Protein AF-A0A7X2SYM9-F1 (afdb_monomer_lite)

Structure (mmCIF, N/CA/C/O backbone):
data_AF-A0A7X2SYM9-F1
#
_entry.id   AF-A0A7X2SYM9-F1
#
loop_
_atom_site.group_PDB
_atom_site.id
_atom_site.type_symbol
_atom_site.label_atom_id
_atom_site.label_alt_id
_atom_site.label_comp_id
_atom_site.label_asym_id
_atom_site.label_entity_id
_atom_site.label_seq_id
_atom_site.pdbx_PDB_ins_code
_atom_site.Cartn_x
_atom_site.Cartn_y
_atom_site.Cartn_z
_atom_site.occupancy
_atom_site.B_iso_or_equiv
_atom_site.auth_seq_id
_atom_site.auth_comp_id
_atom_site.auth_asym_id
_atom_site.auth_atom_id
_atom_site.pdbx_PDB_model_num
ATOM 1 N N . LEU A 1 1 ? -13.949 -6.548 -8.966 1.00 56.28 1 LEU A N 1
ATOM 2 C CA . LEU A 1 1 ? -14.065 -7.678 -8.012 1.00 56.28 1 LEU A CA 1
ATOM 3 C C . LEU A 1 1 ? -14.738 -8.917 -8.622 1.00 56.28 1 LEU A C 1
ATOM 5 O O . LEU A 1 1 ? -14.242 -10.008 -8.389 1.00 56.28 1 LEU A O 1
ATOM 9 N N . GLY A 1 2 ? -15.808 -8.777 -9.421 1.00 57.78 2 GLY A N 1
ATOM 10 C CA . GLY A 1 2 ? -16.660 -9.905 -9.843 1.00 57.78 2 GLY A CA 1
ATOM 11 C C . GLY A 1 2 ? -15.998 -11.088 -10.572 1.00 57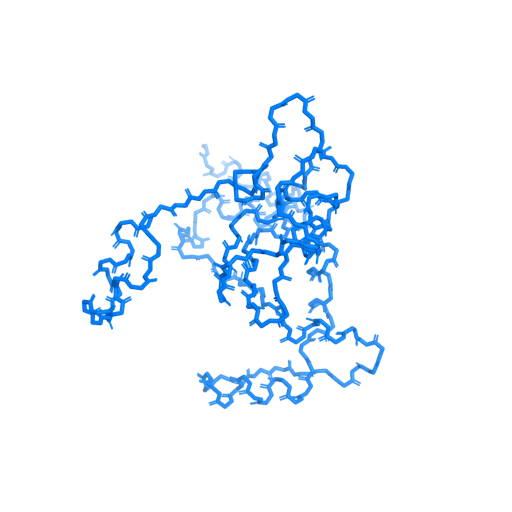.78 2 GLY A C 1
ATOM 12 O O . GLY A 1 2 ? -16.273 -12.220 -10.197 1.00 57.78 2 GLY A O 1
ATOM 13 N N . SER A 1 3 ? -15.135 -10.871 -11.571 1.00 61.34 3 SER A N 1
ATOM 14 C CA . SER A 1 3 ? -14.542 -11.979 -12.349 1.00 61.34 3 SER A CA 1
ATOM 15 C C . SER A 1 3 ? -13.413 -12.703 -11.604 1.00 61.34 3 SER A C 1
ATOM 17 O O . SER A 1 3 ? -13.442 -13.921 -11.482 1.00 61.34 3 SER A O 1
ATOM 19 N N . ALA A 1 4 ? -12.467 -11.967 -11.012 1.00 66.56 4 ALA A N 1
ATOM 20 C CA . ALA A 1 4 ? -11.338 -12.559 -10.284 1.00 66.56 4 ALA A CA 1
ATOM 21 C C . ALA A 1 4 ? -11.768 -13.353 -9.031 1.00 66.56 4 ALA A C 1
ATOM 23 O O . ALA A 1 4 ? -11.165 -14.369 -8.696 1.00 66.56 4 ALA A O 1
ATOM 24 N N . LEU A 1 5 ? -12.847 -12.935 -8.350 1.00 65.25 5 LEU A N 1
ATOM 25 C CA . LEU A 1 5 ? -13.408 -13.692 -7.221 1.00 65.25 5 LEU A CA 1
ATOM 26 C C . LEU A 1 5 ? -13.994 -15.045 -7.645 1.00 65.25 5 LEU A C 1
ATOM 28 O O . LEU A 1 5 ? -13.998 -15.975 -6.839 1.00 65.25 5 LEU A O 1
ATOM 32 N N . GLN A 1 6 ? -14.481 -15.163 -8.885 1.00 67.94 6 GLN A N 1
ATOM 33 C CA . GLN A 1 6 ? -15.040 -16.409 -9.418 1.00 67.94 6 GLN A CA 1
ATOM 34 C C . GLN A 1 6 ? -13.959 -17.443 -9.753 1.00 67.94 6 GLN A C 1
ATOM 36 O O . GLN A 1 6 ? -14.228 -18.641 -9.671 1.00 67.94 6 GLN A O 1
ATOM 41 N N . GLU A 1 7 ? -12.747 -16.988 -10.066 1.00 76.88 7 GLU A N 1
ATOM 42 C CA . GLU A 1 7 ? -11.588 -17.833 -10.383 1.00 76.88 7 GLU A CA 1
ATOM 43 C C . GLU A 1 7 ? -10.849 -18.331 -9.131 1.00 76.88 7 GLU A C 1
ATOM 45 O O . GLU A 1 7 ? -10.103 -19.307 -9.193 1.00 76.88 7 GLU A O 1
ATOM 50 N N . LEU A 1 8 ? -11.077 -17.702 -7.972 1.00 77.75 8 LEU A N 1
ATOM 51 C CA . LEU A 1 8 ? -10.513 -18.152 -6.701 1.00 77.75 8 LEU A CA 1
ATOM 52 C C . LEU A 1 8 ? -11.156 -19.471 -6.257 1.00 77.75 8 LEU A C 1
ATOM 54 O O . LEU A 1 8 ? -12.380 -19.559 -6.110 1.00 77.75 8 LEU A O 1
ATOM 58 N N . ALA A 1 9 ? -10.311 -20.469 -5.985 1.00 81.81 9 ALA A N 1
ATOM 59 C CA . ALA A 1 9 ? -10.679 -21.763 -5.414 1.00 81.81 9 ALA A CA 1
ATOM 60 C C . ALA A 1 9 ? -10.991 -21.638 -3.910 1.00 81.81 9 ALA A C 1
ATOM 62 O O . ALA A 1 9 ? -10.276 -22.164 -3.062 1.00 81.81 9 ALA A O 1
ATOM 63 N N . VAL A 1 10 ? -12.043 -20.887 -3.588 1.00 84.81 10 VAL A N 1
ATOM 64 C CA . VAL A 1 10 ? -12.542 -20.660 -2.226 1.00 84.81 10 VAL A CA 1
ATOM 65 C C . VAL A 1 10 ? -13.959 -21.203 -2.096 1.00 84.81 10 VAL A C 1
ATOM 67 O O . VAL A 1 10 ? -14.714 -21.232 -3.071 1.00 84.81 10 VAL A O 1
ATOM 70 N N . SER A 1 11 ? -14.329 -21.635 -0.895 1.00 86.56 11 SER A N 1
ATOM 71 C CA . SER A 1 11 ? -15.694 -22.067 -0.597 1.00 86.56 11 SER A CA 1
ATOM 72 C C . SER A 1 11 ? -16.686 -20.906 -0.719 1.00 86.56 11 SER A C 1
ATOM 74 O O . SER A 1 11 ? -16.329 -19.736 -0.561 1.00 86.56 11 SER A O 1
ATOM 76 N N . ASP A 1 12 ? -17.964 -21.216 -0.941 1.00 83.00 12 ASP A N 1
ATOM 77 C CA . ASP A 1 12 ? -19.018 -20.193 -0.992 1.00 83.00 12 ASP A CA 1
ATOM 78 C C . ASP A 1 12 ? -19.140 -19.406 0.323 1.00 83.00 12 ASP A C 1
ATOM 80 O O . ASP A 1 12 ? -19.498 -18.226 0.311 1.00 83.00 12 ASP A O 1
ATOM 84 N N . GLU A 1 13 ? -18.830 -20.036 1.461 1.00 84.19 13 GLU A N 1
ATOM 85 C CA . GLU A 1 13 ? -18.821 -19.373 2.766 1.00 84.19 13 GLU A CA 1
ATOM 86 C C . GLU A 1 13 ? -17.707 -18.322 2.850 1.00 84.19 13 GLU A C 1
ATOM 88 O O . GLU A 1 13 ? -17.957 -17.189 3.259 1.00 84.19 13 GLU A O 1
ATOM 93 N N . GLU A 1 14 ? -16.495 -18.660 2.407 1.00 83.56 14 GLU A N 1
ATOM 94 C CA . GLU A 1 14 ? -15.369 -17.723 2.339 1.00 83.56 14 GLU A CA 1
ATOM 95 C C . GLU A 1 14 ? -15.641 -16.602 1.336 1.00 83.56 14 GLU A C 1
ATOM 97 O O . GLU A 1 14 ? -15.364 -15.438 1.618 1.00 83.56 14 GLU A O 1
ATOM 102 N N . ARG A 1 15 ? -16.260 -16.925 0.196 1.00 81.19 15 ARG A N 1
ATOM 103 C CA . ARG A 1 15 ? -16.622 -15.949 -0.839 1.00 81.19 15 ARG A CA 1
ATOM 104 C C . ARG A 1 15 ? -17.566 -14.870 -0.312 1.00 81.19 15 ARG A C 1
ATOM 106 O O . ARG A 1 15 ? -17.405 -13.704 -0.658 1.00 81.19 15 ARG A O 1
ATOM 113 N N . ARG A 1 16 ? -18.506 -15.233 0.569 1.00 81.88 16 ARG A N 1
ATOM 114 C CA . ARG A 1 16 ? -19.425 -14.285 1.231 1.00 81.88 16 ARG A CA 1
ATOM 115 C C . ARG A 1 16 ? -18.738 -13.357 2.235 1.00 81.88 16 ARG A C 1
ATOM 117 O O . ARG A 1 16 ? -19.334 -12.349 2.600 1.00 81.88 16 ARG A O 1
ATOM 124 N N . ARG A 1 17 ? -17.519 -13.677 2.686 1.00 82.06 17 ARG A N 1
ATOM 125 C CA . ARG A 1 17 ? -16.728 -12.804 3.572 1.00 82.06 17 ARG A CA 1
ATOM 126 C C . ARG A 1 17 ? -16.042 -11.668 2.810 1.00 82.06 17 ARG A C 1
ATOM 128 O O . ARG A 1 17 ? -15.631 -10.695 3.435 1.00 82.06 17 ARG A O 1
ATOM 135 N N . PHE A 1 18 ? -15.920 -11.766 1.483 1.00 79.75 18 PHE A N 1
ATOM 136 C CA . PHE A 1 18 ? -15.379 -10.678 0.673 1.00 79.75 18 PHE A CA 1
ATOM 137 C C . PHE A 1 18 ? -16.408 -9.552 0.504 1.00 79.75 18 PHE A C 1
ATOM 139 O O . PHE A 1 18 ? -17.595 -9.822 0.303 1.00 79.75 18 PHE A O 1
ATOM 146 N N . PRO A 1 19 ? -15.973 -8.281 0.546 1.00 78.50 19 PRO A N 1
ATOM 147 C CA . PRO A 1 19 ? -16.865 -7.155 0.318 1.00 78.50 19 PRO A CA 1
ATOM 148 C C . PRO A 1 19 ? -17.406 -7.176 -1.117 1.00 78.50 19 PRO A C 1
ATOM 150 O O . PRO A 1 19 ? -16.665 -7.378 -2.079 1.00 78.50 19 PRO A O 1
ATOM 153 N N . ALA A 1 20 ? -18.711 -6.936 -1.256 1.00 75.00 20 ALA A N 1
ATOM 154 C CA . ALA A 1 20 ? -19.375 -6.875 -2.558 1.00 75.00 20 ALA A CA 1
ATOM 155 C C . ALA A 1 20 ? -19.034 -5.592 -3.338 1.00 75.00 20 ALA A C 1
ATOM 157 O O . ALA A 1 20 ? -19.047 -5.593 -4.568 1.00 75.00 20 ALA A O 1
ATOM 158 N N . GLU A 1 21 ? -18.704 -4.509 -2.628 1.00 80.94 21 GLU A N 1
ATOM 159 C CA . GLU A 1 21 ? -18.443 -3.190 -3.202 1.00 80.94 21 GLU A CA 1
ATOM 160 C C . GLU A 1 21 ? -17.148 -2.588 -2.649 1.00 80.94 21 GLU A C 1
ATOM 162 O O . GLU A 1 21 ? -16.832 -2.724 -1.466 1.00 80.94 21 GLU A O 1
ATOM 167 N N . ALA A 1 22 ? -16.419 -1.881 -3.512 1.00 84.69 22 ALA A N 1
ATOM 168 C CA . ALA A 1 22 ? -15.325 -1.008 -3.109 1.00 84.69 22 ALA A CA 1
ATOM 169 C C . ALA A 1 22 ? -15.865 0.407 -2.866 1.00 84.69 22 ALA A C 1
ATOM 171 O O . ALA A 1 22 ? -16.772 0.869 -3.560 1.00 84.69 22 ALA A O 1
ATOM 172 N N . THR A 1 23 ? -15.297 1.114 -1.891 1.00 90.56 23 THR A N 1
ATOM 173 C CA . THR A 1 23 ? -15.659 2.506 -1.591 1.00 90.56 23 THR A CA 1
ATOM 174 C C . THR A 1 23 ? -14.423 3.393 -1.632 1.00 90.56 23 THR A C 1
ATOM 176 O O . THR A 1 23 ? -13.308 2.930 -1.406 1.00 90.56 23 THR A O 1
ATOM 179 N N . THR A 1 24 ? -14.607 4.677 -1.940 1.00 91.62 24 THR A N 1
ATOM 180 C CA . THR A 1 24 ? -13.510 5.649 -1.886 1.00 91.62 24 THR A CA 1
ATOM 181 C C . THR A 1 24 ? -13.105 5.914 -0.436 1.00 91.62 24 THR A C 1
ATOM 183 O O . THR A 1 24 ? -13.951 5.871 0.460 1.00 91.62 24 THR A O 1
ATOM 186 N N . LEU A 1 25 ? -11.837 6.271 -0.198 1.00 91.38 25 LEU A N 1
ATOM 187 C CA . LEU A 1 25 ? -11.338 6.585 1.151 1.00 91.38 25 LEU A CA 1
ATOM 188 C C . LEU A 1 25 ? -12.156 7.685 1.844 1.00 91.38 25 LEU A C 1
ATOM 190 O O . LEU A 1 25 ? -12.495 7.561 3.017 1.00 91.38 25 LEU A O 1
ATOM 194 N N . HIS A 1 26 ? -12.558 8.720 1.103 1.00 90.69 26 HIS A N 1
ATOM 195 C CA . HIS A 1 26 ? -13.421 9.786 1.616 1.00 90.69 26 HIS A CA 1
ATOM 196 C C . HIS A 1 26 ? -14.771 9.260 2.114 1.00 90.69 26 HIS A C 1
ATOM 198 O O . HIS A 1 26 ? -15.235 9.645 3.188 1.00 90.69 26 HIS A O 1
ATOM 204 N N . ARG A 1 27 ? -15.405 8.359 1.354 1.00 90.94 27 ARG A N 1
ATOM 205 C CA . ARG A 1 27 ? -16.685 7.757 1.740 1.00 90.94 27 ARG A CA 1
ATOM 206 C C . ARG A 1 27 ? -16.514 6.806 2.923 1.00 90.94 27 ARG A C 1
ATOM 208 O O . ARG A 1 27 ? -17.343 6.840 3.828 1.00 90.94 27 ARG A O 1
ATOM 215 N N . LEU A 1 28 ? -15.439 6.017 2.936 1.00 92.06 28 LEU A N 1
ATOM 216 C CA . LEU A 1 28 ? -15.088 5.119 4.038 1.00 92.06 28 LEU A CA 1
ATOM 217 C C . LEU A 1 28 ? -14.913 5.890 5.354 1.00 92.06 28 LEU A C 1
ATOM 219 O O . LEU A 1 28 ? -15.503 5.524 6.365 1.00 92.06 28 LEU A O 1
ATOM 223 N N . LEU A 1 29 ? -14.161 6.993 5.330 1.00 92.50 29 LEU A N 1
ATOM 224 C CA . LEU A 1 29 ? -13.927 7.849 6.499 1.00 92.50 29 LEU A CA 1
ATOM 225 C C . LEU A 1 29 ? -15.130 8.743 6.852 1.00 92.50 29 LEU A C 1
ATOM 227 O O . LEU A 1 29 ? -15.124 9.428 7.879 1.00 92.50 29 LEU A O 1
ATOM 231 N N . GLY A 1 30 ? -16.190 8.707 6.041 1.00 90.94 30 GLY A N 1
ATOM 232 C CA . GLY A 1 30 ? -17.407 9.479 6.249 1.00 90.94 30 GLY A CA 1
ATOM 233 C C . GLY A 1 30 ? -17.156 10.980 6.164 1.00 90.94 30 GLY A C 1
ATOM 234 O O . GLY A 1 30 ? -17.543 11.712 7.076 1.00 90.94 30 GLY A O 1
ATOM 235 N N . ALA A 1 31 ? -16.477 11.419 5.102 1.00 89.44 31 ALA A N 1
ATOM 236 C CA . ALA A 1 31 ? -16.274 12.830 4.807 1.00 89.44 31 ALA A CA 1
ATOM 237 C C . ALA A 1 31 ? -17.622 13.552 4.694 1.00 89.44 31 ALA A C 1
ATOM 239 O O . ALA A 1 31 ? -18.499 13.153 3.924 1.00 89.44 31 ALA A O 1
ATOM 240 N N . GLN A 1 32 ? -17.791 14.601 5.496 1.00 84.94 32 GLN A N 1
ATOM 241 C CA . GLN A 1 32 ? -18.997 15.419 5.485 1.00 84.94 32 GLN A CA 1
ATOM 242 C C . GLN A 1 32 ? -18.888 16.497 4.396 1.00 84.94 32 GLN A C 1
ATOM 244 O O . GLN A 1 32 ? -17.859 17.178 4.347 1.00 84.94 32 GLN A O 1
ATOM 249 N N . PRO A 1 33 ? -19.926 16.690 3.559 1.00 82.50 33 PRO A N 1
ATOM 250 C CA . PRO A 1 33 ? -19.949 17.756 2.559 1.00 82.50 33 PRO A CA 1
ATOM 251 C C . PRO A 1 33 ? -19.627 19.120 3.179 1.00 82.50 33 PRO A C 1
ATOM 253 O O . PRO A 1 33 ? -20.034 19.395 4.308 1.00 82.50 33 PRO A O 1
ATOM 256 N N . ASP A 1 34 ? -18.879 19.946 2.448 1.00 78.12 34 ASP A N 1
ATOM 257 C CA . ASP A 1 34 ? -18.503 21.318 2.823 1.00 78.12 34 ASP A CA 1
ATOM 258 C C . ASP A 1 34 ? -17.730 21.467 4.146 1.00 78.12 34 ASP A C 1
ATOM 260 O O . ASP A 1 34 ? -17.593 22.567 4.685 1.00 78.12 34 ASP A O 1
ATOM 264 N N . THR A 1 35 ? -17.167 20.377 4.677 1.00 81.75 35 THR A N 1
ATOM 265 C CA . THR A 1 35 ? -16.306 20.425 5.862 1.00 81.75 35 THR A CA 1
ATOM 266 C C . THR A 1 35 ? -15.075 19.540 5.704 1.00 81.75 35 THR A C 1
ATOM 268 O O . THR A 1 35 ? -15.058 18.580 4.941 1.00 81.75 35 THR A O 1
ATOM 271 N N . GLN A 1 36 ? -14.043 19.810 6.503 1.00 78.12 36 GLN A N 1
ATOM 272 C CA . GLN A 1 36 ? -12.901 18.899 6.647 1.00 78.12 36 GLN A CA 1
ATOM 273 C C . GLN A 1 36 ? -13.141 17.804 7.700 1.00 78.12 36 GLN A C 1
ATOM 275 O O . GLN A 1 36 ? -12.204 17.107 8.097 1.00 78.12 36 GLN A O 1
ATOM 280 N N . ARG A 1 37 ? -14.374 17.672 8.212 1.00 84.00 37 ARG A N 1
ATOM 281 C CA . ARG A 1 37 ? -14.688 16.721 9.278 1.00 84.00 37 ARG A CA 1
ATOM 282 C C . ARG A 1 37 ? -14.903 15.331 8.697 1.00 84.00 37 ARG A C 1
ATOM 284 O O . ARG A 1 37 ? -15.672 15.134 7.757 1.00 84.00 37 ARG A O 1
ATOM 291 N N . LEU A 1 38 ? -14.236 14.369 9.319 1.00 91.12 38 LEU A N 1
ATOM 292 C CA . LEU A 1 38 ? -14.427 12.949 9.074 1.00 91.12 38 LEU A CA 1
ATOM 293 C C . LEU A 1 38 ? -15.231 12.352 10.222 1.00 91.12 38 LEU A C 1
ATOM 295 O O . LEU A 1 38 ? -14.999 12.682 11.387 1.00 91.12 38 LEU A O 1
ATOM 299 N N . ARG A 1 39 ? -16.169 11.463 9.894 1.00 92.06 39 ARG A N 1
ATOM 300 C CA . ARG A 1 39 ? -16.919 10.700 10.896 1.00 92.06 39 ARG A CA 1
ATOM 301 C C . ARG A 1 39 ? -16.005 9.757 11.673 1.00 92.06 39 ARG A C 1
ATOM 303 O O . ARG A 1 39 ? -16.208 9.584 12.873 1.00 92.06 39 ARG A O 1
ATOM 310 N N . TYR A 1 40 ? -15.053 9.130 10.987 1.00 94.94 40 TYR A N 1
ATOM 311 C CA . TYR A 1 40 ? -14.132 8.176 11.590 1.00 94.94 40 TYR A CA 1
ATOM 312 C C . TYR A 1 40 ? -12.773 8.822 11.844 1.00 94.94 40 TYR A C 1
ATOM 314 O O . TYR A 1 40 ? -12.227 9.520 10.990 1.00 94.94 40 TYR A O 1
ATOM 322 N N . HIS A 1 41 ? -12.264 8.621 13.054 1.00 93.62 41 HIS A N 1
ATOM 323 C CA . HIS A 1 41 ? -11.030 9.205 13.576 1.00 93.62 41 HIS A CA 1
ATOM 324 C C . HIS A 1 41 ? -10.603 8.432 14.836 1.00 93.62 41 HIS A C 1
ATOM 326 O O . HIS A 1 41 ? -11.295 7.512 15.260 1.00 93.62 41 HIS A O 1
ATOM 332 N N . ALA A 1 42 ? -9.524 8.841 15.507 1.00 93.50 42 ALA A N 1
ATOM 333 C CA . ALA A 1 42 ? -8.996 8.132 16.684 1.00 93.50 42 ALA A CA 1
ATOM 334 C C . ALA A 1 42 ? -9.989 7.944 17.853 1.00 93.50 42 ALA A C 1
ATOM 336 O O . ALA A 1 42 ? -9.823 7.039 18.663 1.00 93.50 42 ALA A O 1
ATOM 337 N N . GLY A 1 43 ? -11.022 8.788 17.949 1.00 94.06 43 GLY A N 1
ATOM 338 C CA . GLY A 1 43 ? -12.082 8.692 18.963 1.00 94.06 43 GLY A CA 1
ATOM 339 C C . GLY A 1 43 ? -13.333 7.944 18.492 1.00 94.06 43 GLY A C 1
ATOM 340 O O . GLY A 1 43 ? -14.216 7.670 19.296 1.00 94.06 43 GLY A O 1
ATOM 341 N N . ASN A 1 44 ? -13.413 7.621 17.202 1.00 94.69 44 ASN A N 1
ATOM 342 C CA . ASN A 1 44 ? -14.462 6.808 16.601 1.00 94.69 44 ASN A CA 1
ATOM 343 C C . ASN A 1 44 ? -13.842 5.975 15.460 1.00 94.69 44 ASN A C 1
ATOM 345 O O . ASN A 1 44 ? -13.911 6.396 14.299 1.00 94.69 44 ASN A O 1
ATOM 349 N N . PRO A 1 45 ? -13.158 4.861 15.782 1.00 96.06 45 PRO A N 1
ATOM 350 C CA . PRO A 1 45 ? -12.445 4.059 14.792 1.00 96.06 45 PRO A CA 1
ATOM 351 C C . PRO A 1 45 ? -13.376 3.373 13.785 1.00 96.06 45 PRO A C 1
ATOM 353 O O . PRO A 1 45 ? -14.575 3.210 14.011 1.00 96.06 45 PRO A O 1
ATOM 356 N N . LEU A 1 46 ? -12.807 2.933 12.666 1.00 95.06 46 LEU A N 1
ATOM 357 C CA . LEU A 1 46 ? -13.471 2.086 11.683 1.00 95.06 46 LEU A CA 1
ATOM 358 C C . LEU A 1 46 ? -13.821 0.723 12.298 1.00 95.06 46 LEU A C 1
ATOM 360 O O . LEU A 1 46 ? -13.069 0.169 13.098 1.00 95.06 46 LEU A O 1
ATOM 364 N N . HIS A 1 47 ? -14.954 0.157 11.888 1.00 93.25 47 HIS A N 1
ATOM 365 C CA . HIS A 1 47 ? -15.397 -1.173 12.310 1.00 93.25 47 HIS A CA 1
ATOM 366 C C . HIS A 1 47 ? -15.015 -2.210 11.252 1.00 93.25 47 HIS A C 1
ATOM 368 O O . HIS A 1 47 ? -15.855 -2.639 10.462 1.00 93.25 47 HIS A O 1
ATOM 374 N N . LEU A 1 48 ? -13.728 -2.548 11.191 1.00 92.00 48 LEU A N 1
ATOM 375 C CA . LEU A 1 48 ? -13.186 -3.522 10.248 1.00 92.00 48 LEU A CA 1
ATOM 376 C C . LEU A 1 48 ? -12.000 -4.269 10.855 1.00 92.00 48 LEU A C 1
ATOM 378 O O . LEU A 1 48 ? -11.255 -3.702 11.651 1.00 92.00 48 LEU A O 1
ATOM 382 N N . ASP A 1 49 ? -11.805 -5.510 10.413 1.00 92.44 49 ASP A N 1
ATOM 383 C CA . ASP A 1 49 ? -10.637 -6.325 10.765 1.00 92.44 49 ASP A CA 1
ATOM 384 C C . ASP A 1 49 ? -9.518 -6.206 9.722 1.00 92.44 49 ASP A C 1
ATOM 386 O O . ASP A 1 49 ? -8.332 -6.285 10.045 1.00 92.44 49 ASP A O 1
ATOM 390 N N . VAL A 1 50 ? -9.889 -6.033 8.450 1.00 92.88 50 VAL A N 1
ATOM 391 C CA . VAL A 1 50 ? -8.958 -5.945 7.321 1.00 92.88 50 VAL A CA 1
ATOM 392 C C . VAL A 1 50 ? -9.388 -4.818 6.393 1.00 92.88 50 VAL A C 1
ATOM 394 O O . VAL A 1 50 ? -10.540 -4.763 5.965 1.00 92.88 50 VAL A O 1
ATOM 397 N N . LEU A 1 51 ? -8.451 -3.932 6.064 1.00 94.12 51 LEU A N 1
ATOM 398 C CA . LEU A 1 51 ? -8.621 -2.878 5.072 1.00 94.12 51 LEU A CA 1
ATOM 399 C C . LEU A 1 51 ? -7.636 -3.096 3.924 1.00 94.12 51 LEU A C 1
ATOM 401 O O . LEU A 1 51 ? -6.433 -3.205 4.142 1.00 94.12 51 LEU A O 1
ATOM 405 N N . VAL A 1 52 ? -8.142 -3.108 2.695 1.00 93.75 52 VAL A N 1
ATOM 406 C CA . VAL A 1 52 ? -7.314 -3.100 1.486 1.00 93.75 52 VAL A CA 1
ATOM 407 C C . VAL A 1 52 ? -7.526 -1.766 0.788 1.00 93.75 52 VAL A C 1
ATOM 409 O O . VAL A 1 52 ? -8.664 -1.400 0.496 1.00 93.75 52 VAL A O 1
ATOM 412 N N . VAL A 1 53 ? -6.442 -1.035 0.557 1.00 93.44 53 VAL A N 1
ATOM 413 C CA . VAL A 1 53 ? -6.454 0.254 -0.136 1.00 93.44 53 VAL A CA 1
ATOM 414 C C . VAL A 1 53 ? -5.735 0.082 -1.460 1.00 93.44 53 VAL A C 1
ATOM 416 O O . VAL A 1 53 ? -4.544 -0.215 -1.476 1.00 93.44 53 VAL A O 1
ATOM 419 N N . ASP A 1 54 ? -6.476 0.262 -2.545 1.00 91.12 54 ASP A N 1
ATOM 420 C CA . ASP A 1 54 ? -5.946 0.256 -3.905 1.00 91.12 54 ASP A CA 1
ATOM 421 C C . ASP A 1 54 ? -5.566 1.675 -4.353 1.00 91.12 54 ASP A C 1
ATOM 423 O O . ASP A 1 54 ? -6.092 2.649 -3.806 1.00 91.12 54 ASP A O 1
ATOM 427 N N . GLU A 1 55 ? -4.657 1.787 -5.326 1.00 89.50 55 GLU A N 1
ATOM 428 C CA . GLU A 1 55 ? -4.103 3.062 -5.825 1.00 89.50 55 GLU A CA 1
ATOM 429 C C . GLU A 1 55 ? -3.547 3.963 -4.697 1.00 89.50 55 GLU A C 1
ATOM 431 O O . GLU A 1 55 ? -3.705 5.187 -4.681 1.00 89.50 55 GLU A O 1
ATOM 436 N N . ALA A 1 56 ? -2.874 3.354 -3.714 1.00 89.75 56 ALA A N 1
ATOM 437 C CA . ALA A 1 56 ? -2.326 4.040 -2.542 1.00 89.75 56 ALA A CA 1
ATOM 438 C C . ALA A 1 56 ? -1.240 5.081 -2.890 1.00 89.75 56 ALA A C 1
ATOM 440 O O . ALA A 1 56 ? -0.956 5.968 -2.087 1.00 89.75 56 ALA A O 1
ATOM 441 N N . SER A 1 57 ? -0.655 5.005 -4.086 1.00 85.31 57 SER A N 1
ATOM 442 C CA . SER A 1 57 ? 0.265 5.991 -4.675 1.00 85.31 57 SER A CA 1
ATOM 443 C C . SER A 1 57 ? -0.374 7.372 -4.850 1.00 85.31 57 SER A C 1
ATOM 445 O O . SER A 1 57 ? 0.320 8.387 -4.769 1.00 85.31 57 SER A O 1
ATOM 447 N N . MET A 1 58 ? -1.698 7.425 -5.027 1.00 86.56 58 MET A N 1
ATOM 448 C CA . MET A 1 58 ? -2.461 8.670 -5.139 1.00 86.56 58 MET A CA 1
ATOM 449 C C . MET A 1 58 ? -2.849 9.275 -3.780 1.00 86.56 58 MET A C 1
ATOM 451 O O . MET A 1 58 ? -3.401 10.374 -3.734 1.00 86.56 58 MET A O 1
ATOM 455 N N . VAL A 1 59 ? -2.597 8.579 -2.669 1.00 87.62 59 VAL A N 1
ATOM 456 C CA . VAL A 1 59 ? -2.993 9.036 -1.332 1.00 87.62 59 VAL A CA 1
ATOM 457 C C . VAL A 1 59 ? -1.967 10.033 -0.802 1.00 87.62 59 VAL A C 1
ATOM 459 O O . VAL A 1 59 ? -0.789 9.712 -0.652 1.00 87.62 59 VAL A O 1
ATOM 462 N N . ASP A 1 60 ? -2.426 11.244 -0.494 1.00 88.12 60 ASP A N 1
ATOM 463 C CA . ASP A 1 60 ? -1.601 12.289 0.108 1.00 88.12 60 ASP A CA 1
ATOM 464 C C . ASP A 1 60 ? -1.324 12.038 1.605 1.00 88.12 60 ASP A C 1
ATOM 466 O O . ASP A 1 60 ? -1.943 11.195 2.271 1.00 88.12 60 ASP A O 1
ATOM 470 N N . LEU A 1 61 ? -0.392 12.814 2.163 1.00 89.19 61 LEU A N 1
ATOM 471 C CA . LEU A 1 61 ? 0.014 12.702 3.563 1.00 89.19 61 LEU A CA 1
ATOM 472 C C . LEU A 1 61 ? -1.123 12.982 4.560 1.00 89.19 61 LEU A C 1
ATOM 474 O O . LEU A 1 61 ? -1.209 12.313 5.593 1.00 89.19 61 LEU A O 1
ATOM 478 N N . SER A 1 62 ? -2.001 13.947 4.273 1.00 88.69 62 SER A N 1
ATOM 479 C CA . SER A 1 62 ? -3.111 14.309 5.163 1.00 88.69 62 SER A CA 1
ATOM 480 C C . SER A 1 62 ? -4.134 13.181 5.250 1.00 88.69 62 SER A C 1
ATOM 482 O O . SER A 1 62 ? -4.558 12.798 6.345 1.00 88.69 62 SER A O 1
ATOM 484 N N . MET A 1 63 ? -4.518 12.633 4.099 1.00 90.44 63 MET A N 1
ATOM 485 C CA . MET A 1 63 ? -5.454 11.529 3.982 1.00 90.44 63 MET A CA 1
ATOM 486 C C . MET A 1 63 ? -4.890 10.265 4.625 1.00 90.44 63 MET A C 1
ATOM 488 O O . MET A 1 63 ? -5.597 9.620 5.399 1.00 90.44 63 MET A O 1
ATOM 492 N N . MET A 1 64 ? -3.613 9.948 4.389 1.00 92.19 64 MET A N 1
ATOM 493 C CA . MET A 1 64 ? -2.959 8.801 5.020 1.00 92.19 64 MET A CA 1
ATOM 494 C C . MET A 1 64 ? -2.947 8.925 6.549 1.00 92.19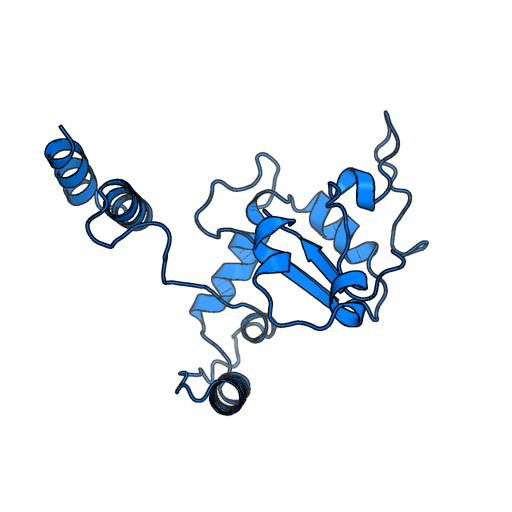 64 MET A C 1
ATOM 496 O O . MET A 1 64 ? -3.310 7.982 7.250 1.00 92.19 64 MET A O 1
ATOM 500 N N . ALA A 1 65 ? -2.594 10.096 7.089 1.00 92.38 65 ALA A N 1
ATOM 501 C CA . ALA A 1 65 ? -2.582 10.320 8.535 1.00 92.38 65 ALA A CA 1
ATOM 502 C C . ALA A 1 65 ? -3.979 10.151 9.158 1.00 92.38 65 ALA A C 1
ATOM 504 O O . ALA A 1 65 ? -4.129 9.507 10.199 1.00 92.38 65 ALA A O 1
ATOM 505 N N . LYS A 1 66 ? -5.016 10.686 8.501 1.00 92.75 66 LYS A N 1
ATOM 506 C CA . LYS A 1 66 ? -6.417 10.532 8.922 1.00 92.75 66 LYS A CA 1
ATOM 507 C C . LYS A 1 66 ? -6.874 9.077 8.857 1.00 92.75 66 LYS A C 1
ATOM 509 O O . LYS A 1 66 ? -7.539 8.616 9.782 1.00 92.75 66 LYS A O 1
ATOM 514 N N . LEU A 1 67 ? -6.496 8.362 7.798 1.00 94.44 67 LEU A N 1
ATOM 515 C CA . LEU A 1 67 ? -6.795 6.946 7.630 1.00 94.44 67 LEU A CA 1
ATOM 516 C C . LEU A 1 67 ? -6.185 6.126 8.765 1.00 94.44 67 LEU A C 1
ATOM 518 O O . LEU A 1 67 ? -6.909 5.398 9.434 1.00 94.44 67 LEU A O 1
ATOM 522 N N . ILE A 1 68 ? -4.886 6.298 9.023 1.00 94.44 68 ILE A N 1
ATOM 523 C CA . ILE A 1 68 ? -4.175 5.577 10.084 1.00 94.44 68 ILE A CA 1
ATOM 524 C C . ILE A 1 68 ? -4.796 5.868 11.452 1.00 94.44 68 ILE A C 1
ATOM 526 O O . ILE A 1 68 ? -5.050 4.944 12.220 1.00 94.44 68 ILE A O 1
ATOM 530 N N . ALA A 1 69 ? -5.107 7.135 11.742 1.00 94.88 69 ALA A N 1
ATOM 531 C CA . ALA A 1 69 ? -5.743 7.523 12.998 1.00 94.88 69 ALA A CA 1
ATOM 532 C C . ALA A 1 69 ? -7.147 6.921 13.177 1.00 94.88 69 ALA A C 1
ATOM 534 O O . ALA A 1 69 ? -7.597 6.762 14.307 1.00 94.88 69 ALA A O 1
ATOM 535 N N . ALA A 1 70 ? -7.855 6.615 12.090 1.00 96.06 70 ALA A N 1
ATOM 536 C CA . ALA A 1 70 ? -9.184 6.017 12.131 1.00 96.06 70 ALA A CA 1
ATOM 537 C C . ALA A 1 70 ? -9.162 4.482 12.234 1.00 96.06 70 ALA A C 1
ATOM 539 O O . ALA A 1 70 ? -10.223 3.883 12.395 1.00 96.06 70 ALA A O 1
ATOM 540 N N . LEU A 1 71 ? -8.007 3.822 12.138 1.00 96.62 71 LEU A N 1
ATOM 541 C CA . LEU A 1 71 ? -7.936 2.364 12.220 1.00 96.62 71 LEU A CA 1
ATOM 542 C C . LEU A 1 71 ? -8.009 1.872 13.669 1.00 96.62 71 LEU A C 1
ATOM 544 O O . LEU A 1 71 ? -7.342 2.427 14.546 1.00 96.62 71 LEU A O 1
ATOM 548 N N . PRO A 1 72 ? -8.766 0.798 13.947 1.00 96.06 72 PRO A N 1
ATOM 549 C CA . PRO A 1 72 ? -8.704 0.154 15.246 1.00 96.06 72 PRO A CA 1
ATOM 550 C C . PRO A 1 72 ? -7.386 -0.625 15.389 1.00 96.06 72 PRO A C 1
ATOM 552 O O . PRO A 1 72 ? -6.839 -1.136 14.416 1.00 96.06 72 PRO A O 1
ATOM 555 N N . ALA A 1 73 ? -6.893 -0.783 16.620 1.00 94.75 73 ALA A N 1
ATOM 556 C CA . ALA A 1 73 ? -5.585 -1.398 16.887 1.00 94.75 73 ALA A CA 1
ATOM 557 C C . ALA A 1 73 ? -5.446 -2.864 16.420 1.00 94.75 73 ALA A C 1
ATOM 559 O O . ALA A 1 73 ? -4.330 -3.353 16.266 1.00 94.75 73 ALA A O 1
ATOM 560 N N . HIS A 1 74 ? -6.561 -3.574 16.216 1.00 95.38 74 HIS A N 1
ATOM 561 C CA . HIS A 1 74 ? -6.569 -4.953 15.719 1.00 95.38 74 HIS A CA 1
ATOM 562 C C . HIS A 1 74 ? -6.615 -5.048 14.187 1.00 95.38 74 HIS A C 1
ATOM 564 O O . HIS A 1 74 ? -6.408 -6.138 13.650 1.00 95.38 74 HIS A O 1
ATOM 570 N N . ALA A 1 75 ? -6.902 -3.945 13.486 1.00 96.12 75 ALA A N 1
ATOM 571 C CA . ALA A 1 75 ? -7.055 -3.973 12.041 1.00 96.12 75 ALA A CA 1
ATOM 572 C C . ALA A 1 75 ? -5.721 -4.227 11.339 1.00 96.12 75 ALA A C 1
ATOM 574 O O . ALA A 1 75 ? -4.679 -3.676 11.696 1.00 96.12 75 ALA A O 1
ATOM 575 N N . ARG A 1 76 ? -5.779 -5.023 10.273 1.00 95.44 76 ARG A N 1
ATOM 576 C CA . ARG A 1 76 ? -4.683 -5.193 9.317 1.00 95.44 76 ARG A CA 1
ATOM 577 C C . ARG A 1 76 ? -4.958 -4.350 8.085 1.00 95.44 76 ARG A C 1
ATOM 579 O O . ARG A 1 76 ? -6.078 -4.344 7.582 1.00 95.44 76 ARG A O 1
ATOM 586 N N . VAL A 1 77 ? -3.932 -3.684 7.569 1.00 94.94 77 VAL A N 1
ATOM 587 C CA . VAL A 1 77 ? -4.043 -2.884 6.346 1.00 94.94 77 VAL A CA 1
ATOM 588 C C . VAL A 1 77 ? -3.093 -3.407 5.290 1.00 94.94 77 VAL A C 1
ATOM 590 O O . VAL A 1 77 ? -1.941 -3.711 5.589 1.00 94.94 77 VAL A O 1
ATOM 593 N N . VAL A 1 78 ? -3.579 -3.479 4.056 1.00 95.00 78 VAL A N 1
ATOM 594 C CA . VAL A 1 78 ? -2.776 -3.766 2.872 1.00 95.00 78 VAL A CA 1
ATOM 595 C C . VAL A 1 78 ? -2.902 -2.585 1.921 1.00 95.00 78 VAL A C 1
ATOM 597 O O . VAL A 1 78 ? -3.997 -2.283 1.447 1.00 95.00 78 VAL A O 1
ATOM 600 N N . PHE A 1 79 ? -1.781 -1.921 1.653 1.00 94.00 79 PHE A N 1
ATOM 601 C CA . PHE A 1 79 ? -1.687 -0.875 0.640 1.00 94.00 79 PHE A CA 1
ATOM 602 C C . PHE A 1 79 ? -1.195 -1.483 -0.669 1.00 94.00 79 PHE A C 1
ATOM 604 O O . PHE A 1 79 ? -0.184 -2.184 -0.691 1.00 94.00 79 PHE A O 1
ATOM 611 N N . LEU A 1 80 ? -1.914 -1.206 -1.749 1.00 93.00 80 LEU A N 1
ATOM 612 C CA . LEU A 1 80 ? -1.570 -1.582 -3.110 1.00 93.00 80 LEU A CA 1
ATOM 613 C C . LEU A 1 80 ? -1.380 -0.298 -3.910 1.00 93.00 80 LEU A C 1
ATOM 615 O O . LEU A 1 80 ? -2.170 0.634 -3.792 1.00 93.00 80 LEU A O 1
ATOM 619 N N . GLY A 1 81 ? -0.319 -0.232 -4.699 1.00 90.44 81 GLY A N 1
ATOM 620 C CA . GLY A 1 81 ? -0.029 0.925 -5.530 1.00 90.44 81 GLY A CA 1
ATOM 621 C C . GLY A 1 81 ? 1.262 0.731 -6.302 1.00 90.44 81 GLY A C 1
ATOM 622 O O . GLY A 1 81 ? 2.018 -0.211 -6.050 1.00 90.44 81 GLY A O 1
ATOM 623 N N . ASP A 1 82 ? 1.499 1.632 -7.242 1.00 86.38 82 ASP A N 1
ATOM 624 C CA . ASP A 1 82 ? 2.716 1.650 -8.039 1.00 86.38 82 ASP A CA 1
ATOM 625 C C . ASP A 1 82 ? 3.668 2.724 -7.502 1.00 86.38 82 ASP A C 1
ATOM 627 O O . ASP A 1 82 ? 3.306 3.892 -7.356 1.00 86.38 82 ASP A O 1
ATOM 631 N N . ARG A 1 83 ? 4.899 2.313 -7.189 1.00 80.88 83 ARG A N 1
ATOM 632 C CA . ARG A 1 83 ? 5.950 3.203 -6.686 1.00 80.88 83 ARG A CA 1
ATOM 633 C C . ARG A 1 83 ? 6.376 4.230 -7.737 1.00 80.88 83 ARG A C 1
ATOM 635 O O . ARG A 1 83 ? 6.755 5.336 -7.364 1.00 80.88 83 ARG A O 1
ATOM 642 N N . ASP A 1 84 ? 6.340 3.853 -9.013 1.00 76.75 84 ASP A N 1
ATOM 643 C CA . ASP A 1 84 ? 6.872 4.655 -10.115 1.00 76.75 84 ASP A CA 1
ATOM 644 C C . ASP A 1 84 ? 5.760 5.479 -10.817 1.00 76.75 84 ASP A C 1
ATOM 646 O O . ASP A 1 84 ? 6.028 6.212 -11.771 1.00 76.75 84 ASP A O 1
ATOM 650 N N . GLN A 1 85 ? 4.508 5.394 -10.345 1.00 75.38 85 GLN A N 1
ATOM 651 C CA . GLN A 1 85 ? 3.399 6.221 -10.828 1.00 75.38 85 GLN A CA 1
ATOM 652 C C . GLN A 1 85 ? 3.557 7.673 -10.356 1.00 75.38 85 GLN A C 1
ATOM 654 O O . GLN A 1 85 ? 4.174 7.958 -9.328 1.00 75.38 85 GLN A O 1
ATOM 659 N N . LEU A 1 86 ? 2.971 8.609 -11.112 1.00 67.06 86 LEU A N 1
ATOM 660 C CA . LEU A 1 86 ? 2.875 10.006 -10.695 1.00 67.06 86 LEU A CA 1
ATOM 661 C C . LEU A 1 86 ? 2.263 10.077 -9.291 1.00 67.06 86 LEU A C 1
ATOM 663 O O . LEU A 1 86 ? 1.152 9.594 -9.067 1.00 67.06 86 LEU A O 1
ATOM 667 N N . ALA A 1 87 ? 3.014 10.668 -8.364 1.00 62.44 87 ALA A N 1
ATOM 668 C CA . ALA A 1 87 ? 2.571 10.863 -6.993 1.00 62.44 87 ALA A CA 1
ATOM 669 C C . ALA A 1 87 ? 1.304 11.731 -6.938 1.00 62.44 87 ALA A C 1
ATOM 671 O O . ALA A 1 87 ? 0.964 12.428 -7.900 1.00 62.44 87 ALA A O 1
ATOM 672 N N . SER A 1 88 ? 0.628 11.706 -5.785 1.00 59.91 88 SER A N 1
ATOM 673 C CA . SER A 1 88 ? -0.497 12.601 -5.510 1.00 59.91 88 SER A CA 1
ATOM 674 C C . SER A 1 88 ? -0.186 14.053 -5.901 1.00 59.91 88 SER A C 1
ATOM 676 O O . SER A 1 88 ? 0.932 14.539 -5.733 1.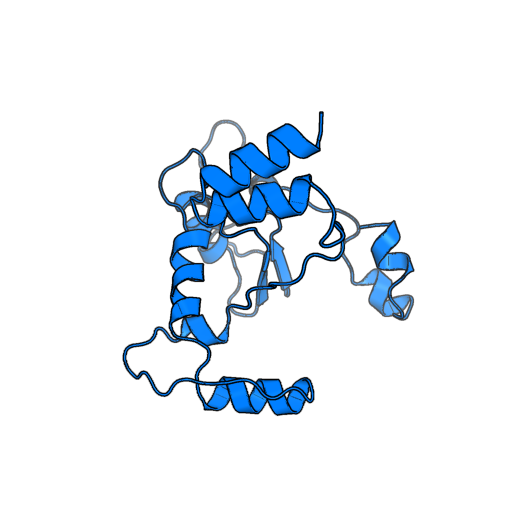00 59.91 88 SER A O 1
ATOM 678 N N . VAL A 1 89 ? 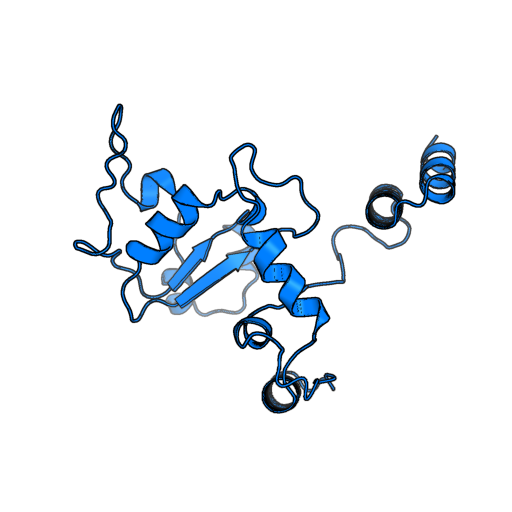-1.198 14.746 -6.427 1.00 58.47 89 VAL A N 1
ATOM 679 C CA . VAL A 1 89 ? -1.133 16.171 -6.798 1.00 58.47 89 VAL A CA 1
ATOM 680 C C . VAL A 1 89 ? -0.919 17.055 -5.558 1.00 58.47 89 VAL A C 1
ATOM 682 O O . VAL A 1 89 ? -0.432 18.180 -5.667 1.00 58.47 89 VAL A O 1
ATOM 685 N N . GLU A 1 90 ? -1.270 16.548 -4.375 1.00 62.03 90 GLU A N 1
ATOM 686 C CA . GLU A 1 90 ? -1.081 17.226 -3.096 1.00 62.03 90 GLU A CA 1
ATOM 687 C C . GLU A 1 90 ? 0.287 16.916 -2.459 1.00 62.03 90 GLU A C 1
ATOM 689 O O . GLU A 1 90 ? 1.017 16.015 -2.866 1.00 62.03 90 GLU A O 1
ATOM 694 N N . ALA A 1 91 ? 0.668 17.693 -1.442 1.00 59.56 91 ALA A N 1
ATOM 695 C CA . ALA A 1 91 ? 1.979 17.572 -0.818 1.00 59.56 91 ALA A CA 1
ATOM 696 C C . ALA A 1 91 ? 2.187 16.204 -0.132 1.00 59.56 91 ALA A C 1
ATOM 698 O O . ALA A 1 91 ? 1.475 15.845 0.808 1.00 59.56 91 ALA A O 1
ATOM 699 N N . GLY A 1 92 ? 3.248 15.505 -0.546 1.00 62.78 92 GLY A N 1
ATOM 700 C CA . GLY A 1 92 ? 3.781 14.314 0.118 1.00 62.78 92 GLY A CA 1
ATOM 701 C C . GLY A 1 92 ? 3.496 13.014 -0.634 1.00 62.78 92 GLY A C 1
ATOM 702 O O . GLY A 1 92 ? 2.372 12.522 -0.647 1.00 62.78 92 GLY A O 1
ATOM 703 N N . ALA A 1 93 ? 4.548 12.415 -1.197 1.00 72.06 93 ALA A N 1
ATOM 704 C CA . ALA A 1 93 ? 4.504 11.104 -1.840 1.00 72.06 93 ALA A CA 1
ATOM 705 C C . ALA A 1 93 ? 4.728 9.988 -0.804 1.00 72.06 93 ALA A C 1
ATOM 707 O O . ALA A 1 93 ? 5.800 9.386 -0.736 1.00 72.06 93 ALA A O 1
ATOM 708 N N . VAL A 1 94 ? 3.718 9.713 0.026 1.00 82.81 94 VAL A N 1
ATOM 709 C CA . VAL A 1 94 ? 3.868 8.801 1.174 1.00 82.81 94 VAL A CA 1
ATOM 710 C C . VAL A 1 94 ? 4.292 7.397 0.749 1.00 82.81 94 VAL A C 1
ATOM 712 O O . VAL A 1 94 ? 5.242 6.846 1.303 1.00 82.81 94 VAL A O 1
ATOM 715 N N . LEU A 1 95 ? 3.607 6.815 -0.242 1.00 84.38 95 LEU A N 1
ATOM 716 C CA . LEU A 1 95 ? 3.903 5.451 -0.679 1.00 84.38 95 LEU A CA 1
ATOM 717 C C . LEU A 1 95 ? 5.312 5.349 -1.275 1.00 84.38 95 LEU A C 1
ATOM 719 O O . LEU A 1 95 ? 6.051 4.432 -0.931 1.00 84.38 95 LEU A O 1
ATOM 723 N N . GLY A 1 96 ? 5.706 6.314 -2.112 1.00 82.19 96 GLY A N 1
ATOM 724 C CA . GLY A 1 96 ? 7.047 6.361 -2.696 1.00 82.19 96 GLY A CA 1
ATOM 725 C C . GLY A 1 96 ? 8.137 6.412 -1.625 1.00 82.19 96 GLY A C 1
ATOM 726 O O . GLY A 1 96 ? 9.116 5.671 -1.706 1.00 82.19 96 GLY A O 1
ATOM 727 N N . ASP A 1 97 ? 7.937 7.226 -0.587 1.00 84.38 97 ASP A N 1
ATOM 728 C CA . ASP A 1 97 ? 8.868 7.359 0.534 1.00 84.38 97 ASP A CA 1
ATOM 729 C C . ASP A 1 97 ? 8.999 6.067 1.349 1.00 84.38 97 ASP A C 1
ATOM 731 O O . ASP A 1 97 ? 10.115 5.650 1.659 1.00 84.38 97 ASP A O 1
ATOM 735 N N . ILE A 1 98 ? 7.880 5.395 1.634 1.00 86.06 98 ILE A N 1
ATOM 736 C CA . ILE A 1 98 ? 7.870 4.098 2.325 1.00 86.06 98 ILE A CA 1
ATOM 737 C C . ILE A 1 98 ? 8.561 3.034 1.466 1.00 86.06 98 ILE A C 1
ATOM 739 O O . ILE A 1 98 ? 9.407 2.288 1.957 1.00 86.06 98 ILE A O 1
ATOM 743 N N . CYS A 1 99 ? 8.247 2.974 0.171 1.00 86.75 99 CYS A N 1
ATOM 744 C CA . CYS A 1 99 ? 8.801 1.975 -0.735 1.00 86.75 99 CYS A CA 1
ATOM 745 C C . CYS A 1 99 ? 10.317 2.106 -0.930 1.00 86.75 99 CYS A C 1
ATOM 747 O O . CYS A 1 99 ? 10.953 1.097 -1.236 1.00 86.75 99 CYS A O 1
ATOM 749 N N . ARG A 1 100 ? 10.934 3.276 -0.706 1.00 85.69 100 ARG A N 1
ATOM 750 C CA . ARG A 1 100 ? 12.407 3.401 -0.719 1.00 85.69 100 ARG A CA 1
ATOM 751 C C . ARG A 1 100 ? 13.087 2.541 0.347 1.00 85.69 100 ARG A C 1
ATOM 753 O O . ARG A 1 100 ? 14.193 2.067 0.123 1.00 85.69 100 ARG A O 1
ATOM 760 N N . CYS A 1 101 ? 12.411 2.223 1.453 1.00 85.06 101 CYS A N 1
ATOM 761 C CA . CYS A 1 101 ? 12.949 1.302 2.460 1.00 85.06 101 CYS A CA 1
ATOM 762 C C . CYS A 1 101 ? 13.189 -0.125 1.929 1.00 85.06 101 CYS A C 1
ATOM 764 O O . CYS A 1 101 ? 13.894 -0.896 2.575 1.00 85.06 101 CYS A O 1
ATOM 766 N N . THR A 1 102 ? 12.635 -0.487 0.764 1.00 85.69 102 THR A N 1
ATOM 767 C CA . THR A 1 102 ? 12.909 -1.784 0.116 1.00 85.69 102 THR A CA 1
ATOM 768 C C . THR A 1 102 ? 14.325 -1.903 -0.436 1.00 85.69 102 THR A C 1
ATOM 770 O O . THR A 1 102 ? 14.798 -3.022 -0.622 1.00 85.69 102 THR A O 1
ATOM 773 N N . GLU A 1 103 ? 15.024 -0.787 -0.665 1.00 85.19 103 GLU A N 1
ATOM 774 C CA . GLU A 1 103 ? 16.398 -0.782 -1.184 1.00 85.19 103 GLU A CA 1
ATOM 775 C C . GLU A 1 103 ? 17.379 -1.469 -0.221 1.00 85.19 103 GLU A C 1
ATOM 777 O O . GLU A 1 103 ? 18.348 -2.084 -0.657 1.00 85.19 103 GLU A O 1
ATOM 782 N N . SER A 1 104 ? 17.081 -1.451 1.081 1.00 85.62 104 SER A N 1
ATOM 783 C CA . SER A 1 104 ? 17.844 -2.161 2.115 1.00 85.62 104 SER A CA 1
ATOM 784 C C . SER A 1 104 ? 17.575 -3.675 2.159 1.00 85.62 104 SER A C 1
ATOM 786 O O . SER A 1 104 ? 18.210 -4.377 2.949 1.00 85.62 104 SER A O 1
ATOM 788 N N . GLY A 1 105 ? 16.631 -4.183 1.357 1.00 89.81 105 GLY A N 1
ATOM 789 C CA . GLY A 1 105 ? 16.180 -5.576 1.377 1.00 89.81 105 GLY A CA 1
ATOM 790 C C . GLY A 1 105 ? 15.454 -5.979 2.668 1.00 89.81 105 GLY A C 1
ATOM 791 O O . GLY A 1 105 ? 15.312 -5.191 3.604 1.00 89.81 105 GLY A O 1
ATOM 792 N N . TYR A 1 106 ? 14.990 -7.230 2.725 1.00 93.88 106 TYR A N 1
ATOM 793 C CA . TYR A 1 106 ? 14.413 -7.811 3.944 1.00 93.88 106 TYR A CA 1
ATOM 794 C C . TYR A 1 106 ? 15.478 -8.013 5.026 1.00 93.88 106 TYR A C 1
ATOM 796 O O . TYR A 1 106 ? 16.658 -8.175 4.719 1.00 93.88 106 TYR A O 1
ATOM 804 N N . SER A 1 107 ? 15.074 -8.076 6.294 1.00 94.12 107 SER A N 1
ATOM 805 C CA . SER A 1 107 ? 15.940 -8.597 7.353 1.00 94.12 107 SER A CA 1
ATOM 806 C C . SER A 1 107 ? 16.272 -10.075 7.123 1.00 94.12 107 SER A C 1
ATOM 808 O O . SER A 1 107 ? 15.531 -10.795 6.447 1.00 94.12 107 SER A O 1
ATOM 810 N N . LEU A 1 108 ? 17.378 -10.550 7.708 1.00 94.00 108 LEU A N 1
ATOM 811 C CA . LEU A 1 108 ? 17.759 -11.969 7.656 1.00 94.00 108 LEU A CA 1
ATOM 812 C C . LEU A 1 108 ? 16.627 -12.879 8.156 1.00 94.00 108 LEU A C 1
ATOM 814 O O . LEU A 1 108 ? 16.199 -13.783 7.442 1.00 94.00 108 LEU A O 1
ATOM 818 N N . ALA A 1 109 ? 16.071 -12.571 9.332 1.00 93.38 109 ALA A N 1
ATOM 819 C CA . ALA A 1 109 ? 14.986 -13.347 9.927 1.00 93.38 109 ALA A CA 1
ATOM 820 C C . ALA A 1 109 ? 13.729 -13.370 9.041 1.00 93.38 109 ALA A C 1
ATOM 822 O O . ALA A 1 109 ? 13.079 -14.407 8.895 1.00 93.38 109 ALA A O 1
ATOM 823 N N . ARG A 1 110 ? 13.384 -12.236 8.415 1.00 94.50 110 ARG A N 1
ATOM 824 C CA . ARG A 1 110 ? 12.224 -12.159 7.524 1.00 94.50 110 ARG A CA 1
ATOM 825 C C . ARG A 1 110 ? 12.450 -12.912 6.218 1.00 94.50 110 ARG A C 1
ATOM 827 O O . ARG A 1 110 ? 11.532 -13.590 5.762 1.00 94.50 110 ARG A O 1
ATOM 834 N N . ALA A 1 111 ? 13.641 -12.817 5.633 1.00 94.19 111 ALA A N 1
ATOM 835 C CA . ALA A 1 111 ? 13.999 -13.542 4.418 1.00 94.19 111 ALA A CA 1
ATOM 836 C C . ALA A 1 111 ? 13.936 -15.063 4.632 1.00 94.19 111 ALA A C 1
ATOM 838 O O . ALA A 1 111 ? 13.333 -15.764 3.820 1.00 94.19 111 ALA A O 1
ATOM 839 N N . GLU A 1 112 ? 14.465 -15.562 5.753 1.00 95.00 112 GLU A N 1
ATOM 840 C CA . GLU A 1 112 ? 14.361 -16.975 6.140 1.00 95.00 112 GLU A CA 1
ATOM 841 C C . GLU A 1 112 ? 12.903 -17.406 6.323 1.00 95.00 112 GLU A C 1
ATOM 843 O O . GLU A 1 112 ? 12.471 -18.414 5.761 1.00 95.00 112 GLU A O 1
ATOM 848 N N . GLN A 1 113 ? 12.111 -16.611 7.050 1.00 95.31 113 GLN A N 1
ATOM 849 C CA . GLN A 1 113 ? 10.692 -16.89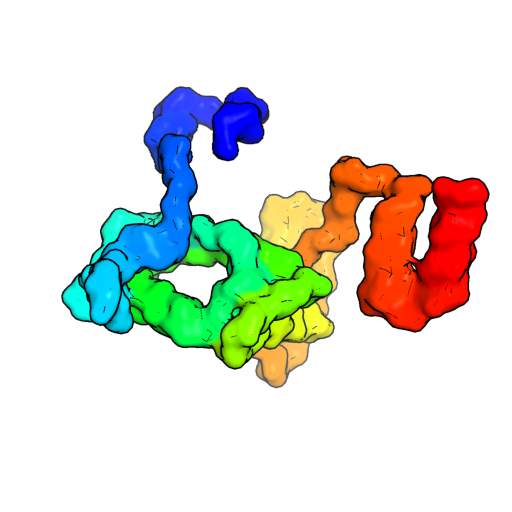1 7.258 1.00 95.31 113 GLN A CA 1
ATOM 850 C C . GLN A 1 113 ? 9.925 -16.965 5.931 1.00 95.31 113 GLN A C 1
ATOM 852 O O . GLN A 1 113 ? 9.153 -17.897 5.707 1.00 95.31 113 GLN A O 1
ATOM 857 N N . LEU A 1 114 ? 10.114 -15.983 5.048 1.00 94.81 114 LEU A N 1
ATOM 858 C CA . LEU A 1 114 ? 9.466 -15.960 3.740 1.00 94.81 114 LEU A CA 1
ATOM 859 C C . LEU A 1 114 ? 9.937 -17.126 2.866 1.00 94.81 114 LEU A C 1
ATOM 861 O O . LEU A 1 114 ? 9.125 -17.695 2.137 1.00 94.81 114 LEU A O 1
ATOM 865 N N . GLY A 1 115 ? 11.204 -17.529 2.970 1.00 94.75 115 GLY A N 1
ATOM 866 C CA . GLY A 1 115 ? 11.714 -18.687 2.247 1.00 94.75 115 GLY A CA 1
ATOM 867 C C . GLY A 1 115 ? 11.086 -20.002 2.698 1.00 94.75 115 GLY A C 1
ATOM 868 O O . GLY A 1 115 ? 10.717 -20.820 1.859 1.00 94.75 115 GLY A O 1
ATOM 869 N N . LEU A 1 116 ? 10.841 -20.168 4.000 1.00 95.12 116 LEU A N 1
ATOM 870 C CA . LEU A 1 116 ? 10.090 -21.313 4.527 1.00 95.12 116 LEU A CA 1
ATOM 871 C C . LEU A 1 116 ? 8.629 -21.324 4.057 1.00 95.12 116 LEU A C 1
ATOM 873 O O . LEU A 1 116 ? 8.091 -22.386 3.756 1.00 95.12 116 LEU A O 1
ATOM 877 N N . LEU A 1 117 ? 7.983 -20.156 3.986 1.00 95.12 117 LEU A N 1
ATOM 878 C CA . LEU A 1 117 ? 6.577 -20.039 3.581 1.00 95.12 117 LEU A CA 1
ATOM 879 C C . LEU A 1 117 ? 6.362 -20.235 2.076 1.00 95.12 117 LEU A C 1
ATOM 881 O O . LEU A 1 117 ? 5.328 -20.754 1.667 1.00 95.12 117 LEU A O 1
ATOM 885 N N . THR A 1 118 ? 7.311 -19.786 1.254 1.00 94.38 118 THR A N 1
ATOM 886 C CA . THR A 1 118 ? 7.180 -19.775 -0.213 1.00 94.38 118 THR A CA 1
ATOM 887 C C . THR A 1 118 ? 7.924 -20.918 -0.899 1.00 94.38 118 THR A C 1
ATOM 889 O O . THR A 1 118 ? 7.624 -21.233 -2.046 1.00 94.38 118 THR A O 1
ATOM 892 N N . GLY A 1 119 ? 8.905 -21.530 -0.229 1.00 93.56 119 GLY A N 1
ATOM 893 C CA . GLY A 1 119 ? 9.847 -22.469 -0.840 1.00 93.56 119 GLY A CA 1
ATOM 894 C C . GLY A 1 119 ? 10.912 -21.798 -1.719 1.00 93.56 119 GLY A C 1
ATOM 895 O O . GLY A 1 119 ? 11.674 -22.494 -2.387 1.00 93.56 119 GLY A O 1
ATOM 896 N N . CYS A 1 120 ? 10.975 -20.462 -1.750 1.00 90.88 120 CYS A N 1
ATOM 897 C CA . CYS A 1 120 ? 11.949 -19.702 -2.530 1.00 90.88 120 CYS A CA 1
ATOM 898 C C . CYS A 1 120 ? 13.094 -19.186 -1.653 1.00 90.88 120 CYS A C 1
ATOM 900 O O . CYS A 1 120 ? 12.870 -18.682 -0.559 1.00 90.88 120 CYS A O 1
ATOM 902 N N . THR A 1 121 ? 14.328 -19.216 -2.152 1.00 89.88 121 THR A N 1
ATOM 903 C CA . THR A 1 121 ? 15.453 -18.592 -1.444 1.00 89.88 121 THR A CA 1
ATOM 904 C C . THR A 1 121 ? 15.415 -17.077 -1.629 1.00 89.88 121 THR A C 1
ATOM 906 O O . THR A 1 121 ? 15.519 -16.586 -2.752 1.00 89.88 121 THR A O 1
ATOM 909 N N . LEU A 1 122 ? 15.300 -16.338 -0.525 1.00 88.88 122 LEU A N 1
ATOM 910 C CA . LEU A 1 122 ? 15.353 -14.877 -0.503 1.00 88.88 122 LEU A CA 1
ATOM 911 C C . LEU A 1 122 ? 16.631 -14.408 0.190 1.00 88.88 122 LEU A C 1
ATOM 913 O O . LEU A 1 122 ? 17.085 -15.016 1.156 1.00 88.88 122 LEU A O 1
ATOM 917 N N . GLN A 1 123 ? 17.209 -13.317 -0.309 1.00 87.31 123 GLN A N 1
ATOM 918 C CA . GLN A 1 123 ? 18.368 -12.682 0.310 1.00 87.31 123 GLN A CA 1
ATOM 919 C C . GLN A 1 123 ? 17.898 -11.665 1.352 1.00 87.31 123 GLN A C 1
ATOM 921 O O . GLN A 1 123 ? 17.082 -10.794 1.048 1.00 87.31 123 GLN A O 1
ATOM 926 N N . GLY A 1 124 ? 18.407 -11.795 2.576 1.00 88.19 124 GLY A N 1
ATOM 927 C CA . GLY A 1 124 ? 18.226 -10.815 3.643 1.00 88.19 124 GLY A CA 1
ATOM 928 C C . GLY A 1 124 ? 19.488 -9.981 3.870 1.00 88.19 124 GLY A C 1
ATOM 929 O O . GLY A 1 124 ? 20.575 -10.337 3.417 1.00 88.19 124 GLY A O 1
ATOM 930 N N . SER A 1 125 ? 19.336 -8.881 4.598 1.00 89.25 125 SER A N 1
ATOM 931 C CA . SER A 1 125 ? 20.390 -7.937 4.965 1.00 89.25 125 SER A CA 1
ATOM 932 C C . SER A 1 125 ? 20.429 -7.738 6.481 1.00 89.25 125 SER A C 1
ATOM 934 O O . SER A 1 125 ? 19.387 -7.533 7.113 1.00 89.25 125 SER A O 1
ATOM 936 N N . ASP A 1 126 ? 21.635 -7.746 7.055 1.00 86.50 126 ASP A N 1
ATOM 937 C CA . ASP A 1 126 ? 21.889 -7.486 8.483 1.00 86.50 126 ASP A CA 1
ATOM 938 C C . ASP A 1 126 ? 22.119 -5.994 8.791 1.00 86.50 126 ASP A C 1
ATOM 940 O O . ASP A 1 126 ? 22.750 -5.620 9.776 1.00 86.50 126 ASP A O 1
ATOM 944 N N . ASP A 1 127 ? 21.644 -5.108 7.913 1.00 87.62 127 ASP A N 1
ATOM 945 C CA . ASP A 1 127 ? 21.728 -3.670 8.144 1.00 87.62 127 ASP A CA 1
ATOM 946 C C . ASP A 1 127 ? 20.889 -3.260 9.367 1.00 87.62 127 ASP A C 1
ATOM 948 O O . ASP A 1 127 ? 19.656 -3.238 9.330 1.00 87.62 127 ASP A O 1
ATOM 952 N N . VAL A 1 128 ? 21.584 -2.926 10.457 1.00 80.19 128 VAL A N 1
ATOM 953 C CA . VAL A 1 128 ? 21.008 -2.497 11.740 1.00 80.19 128 VAL A CA 1
ATOM 954 C C . VAL A 1 128 ? 20.400 -1.091 11.655 1.00 80.19 128 VAL A C 1
ATOM 956 O O . VAL A 1 128 ? 19.544 -0.745 12.467 1.00 80.19 128 VAL A O 1
ATOM 959 N N . GLN A 1 129 ? 20.819 -0.273 10.685 1.00 85.94 129 GLN A N 1
ATOM 960 C CA . GLN A 1 129 ? 20.263 1.066 10.462 1.00 85.94 129 GLN A CA 1
ATOM 961 C C . GLN A 1 129 ? 18.999 1.032 9.594 1.00 85.94 129 GLN A C 1
ATOM 963 O O . GLN A 1 129 ? 18.299 2.041 9.479 1.00 85.94 129 GLN A O 1
ATOM 968 N N . ALA A 1 130 ? 18.684 -0.116 8.988 1.00 86.69 130 ALA A N 1
ATOM 969 C CA . ALA A 1 130 ? 17.541 -0.235 8.106 1.00 86.69 130 ALA A CA 1
ATOM 970 C C . ALA A 1 130 ? 16.207 -0.158 8.885 1.00 86.69 130 ALA A C 1
ATOM 972 O O . ALA A 1 130 ? 16.047 -0.800 9.928 1.00 86.69 130 ALA A O 1
ATOM 973 N N . PRO A 1 131 ? 15.202 0.577 8.374 1.00 88.62 131 PRO A N 1
ATOM 974 C CA . PRO A 1 131 ? 13.896 0.684 9.018 1.00 88.62 131 PRO A CA 1
ATOM 975 C C . PRO A 1 131 ? 13.179 -0.665 9.152 1.00 88.62 131 PRO A C 1
ATOM 977 O O . PRO A 1 131 ? 13.091 -1.428 8.192 1.00 88.62 131 PRO A O 1
ATOM 980 N N . ALA A 1 132 ? 12.545 -0.916 10.302 1.00 88.50 132 ALA A N 1
ATOM 981 C CA . ALA A 1 132 ? 11.774 -2.143 10.543 1.00 88.50 132 ALA A CA 1
ATOM 982 C C . ALA A 1 132 ? 10.612 -2.347 9.548 1.00 88.50 132 ALA A C 1
ATOM 984 O O . ALA A 1 132 ? 10.211 -3.477 9.274 1.00 88.50 132 ALA A O 1
ATOM 985 N N . VAL A 1 133 ? 10.092 -1.260 8.962 1.00 90.94 133 VAL A N 1
ATOM 986 C CA . VAL A 1 133 ? 9.012 -1.316 7.964 1.00 90.94 133 VAL A CA 1
ATOM 987 C C . VAL A 1 133 ? 9.405 -2.101 6.705 1.00 90.94 133 VAL A C 1
ATOM 989 O O . VAL A 1 133 ? 8.518 -2.638 6.048 1.00 90.94 133 VAL A O 1
ATOM 992 N N . ARG A 1 134 ? 10.707 -2.258 6.404 1.00 90.44 134 ARG A N 1
ATOM 993 C CA . ARG A 1 134 ? 11.200 -3.015 5.235 1.00 90.44 134 ARG A CA 1
ATOM 994 C C . ARG A 1 134 ? 10.647 -4.440 5.160 1.00 90.44 134 ARG A C 1
ATOM 99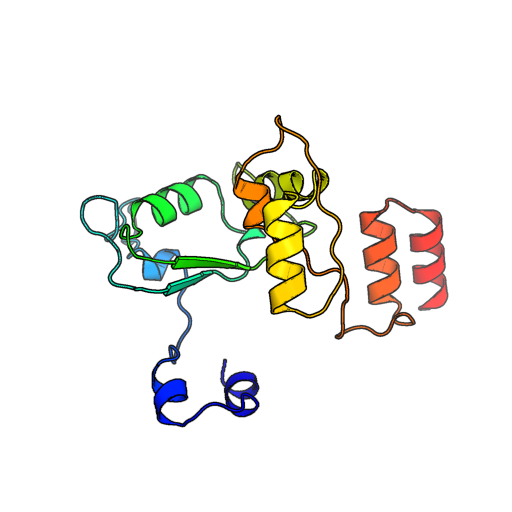6 O O . ARG A 1 134 ? 10.338 -4.922 4.078 1.00 90.44 134 ARG A O 1
ATOM 1003 N N . ASP A 1 135 ? 10.419 -5.074 6.311 1.00 93.00 135 ASP A N 1
ATOM 1004 C CA . ASP A 1 135 ? 9.916 -6.452 6.408 1.00 93.00 135 ASP A CA 1
ATOM 1005 C C . ASP A 1 135 ? 8.426 -6.601 6.068 1.00 93.00 135 ASP A C 1
ATOM 1007 O O . ASP A 1 135 ? 7.913 -7.719 5.921 1.00 93.00 135 ASP A O 1
ATOM 1011 N N . SER A 1 136 ? 7.737 -5.467 5.935 1.00 93.44 136 SER A N 1
ATOM 1012 C CA . SER A 1 136 ? 6.316 -5.360 5.606 1.00 93.44 136 SER A CA 1
ATOM 1013 C C . SER A 1 136 ? 6.065 -4.828 4.193 1.00 93.44 136 SER A C 1
ATOM 1015 O O . SER A 1 136 ? 4.909 -4.654 3.818 1.00 93.44 136 SER A O 1
ATOM 1017 N N . ILE A 1 137 ? 7.114 -4.575 3.402 1.00 92.81 137 ILE A N 1
ATOM 1018 C CA . ILE A 1 137 ? 6.987 -4.053 2.039 1.00 92.81 137 ILE A CA 1
ATOM 1019 C C . ILE A 1 137 ? 7.406 -5.132 1.045 1.00 92.81 137 ILE A C 1
ATOM 1021 O O . ILE A 1 137 ? 8.464 -5.736 1.180 1.00 92.81 137 ILE A O 1
ATOM 1025 N N . CYS A 1 138 ? 6.593 -5.346 0.014 1.00 92.44 138 CYS A N 1
ATOM 1026 C CA . CYS A 1 138 ? 6.886 -6.270 -1.074 1.00 92.44 138 CYS A CA 1
ATOM 1027 C C . CYS A 1 138 ? 6.763 -5.535 -2.412 1.00 92.44 138 CYS A C 1
ATOM 1029 O O . CYS A 1 138 ? 5.726 -4.934 -2.686 1.00 92.44 138 CYS A O 1
ATOM 1031 N N . LEU A 1 139 ? 7.810 -5.588 -3.243 1.00 90.12 139 LEU A N 1
ATOM 1032 C CA . LEU A 1 139 ? 7.797 -5.044 -4.601 1.00 90.12 139 LEU A CA 1
ATOM 1033 C C . LEU A 1 139 ? 7.657 -6.184 -5.615 1.00 90.12 139 LEU A C 1
ATOM 1035 O O . LEU A 1 139 ? 8.509 -7.071 -5.689 1.00 90.12 139 LEU A O 1
ATOM 1039 N N . LEU A 1 140 ? 6.603 -6.141 -6.427 1.00 90.12 140 LEU A N 1
ATOM 1040 C CA . LEU A 1 140 ? 6.371 -7.118 -7.489 1.00 90.12 140 LEU A CA 1
ATOM 1041 C C . LEU A 1 140 ? 7.046 -6.652 -8.783 1.00 90.12 140 LEU A C 1
ATOM 1043 O O . LEU A 1 140 ? 6.706 -5.609 -9.328 1.00 90.12 140 LEU A O 1
ATOM 1047 N N . GLN A 1 141 ? 8.008 -7.430 -9.282 1.00 83.62 141 GLN A N 1
ATOM 1048 C CA . GLN A 1 141 ? 8.856 -7.024 -10.415 1.00 83.62 141 GLN A CA 1
ATOM 1049 C C . GLN A 1 141 ? 8.391 -7.558 -11.777 1.00 83.62 141 GLN A C 1
ATOM 1051 O O . GLN A 1 141 ? 8.810 -7.050 -12.819 1.00 83.62 141 GLN A O 1
ATOM 1056 N N . LYS A 1 142 ? 7.556 -8.604 -11.801 1.00 82.62 142 LYS A N 1
ATOM 1057 C CA . LYS A 1 142 ? 7.099 -9.228 -13.048 1.00 82.62 142 LYS A CA 1
ATOM 1058 C C . LYS A 1 142 ? 5.711 -8.720 -13.421 1.00 82.62 142 LYS A C 1
ATOM 1060 O O . LYS A 1 142 ? 4.757 -8.906 -12.673 1.00 82.62 142 LYS A O 1
ATOM 1065 N N . SER A 1 143 ? 5.601 -8.144 -14.617 1.00 79.94 143 SER A N 1
ATOM 1066 C CA . SER A 1 143 ? 4.311 -7.888 -15.258 1.00 79.94 143 SER A CA 1
ATOM 1067 C C . SER A 1 143 ? 3.889 -9.106 -16.077 1.00 79.94 143 SER A C 1
ATOM 1069 O O . SER A 1 143 ? 4.688 -9.644 -16.842 1.00 79.94 143 SER A O 1
ATOM 1071 N N . TYR A 1 144 ? 2.637 -9.529 -15.908 1.00 80.00 144 TYR A N 1
ATOM 1072 C CA . TYR A 1 144 ? 2.013 -10.606 -16.687 1.00 80.00 144 TYR A CA 1
ATOM 1073 C C . TYR A 1 144 ? 1.067 -10.081 -17.776 1.00 80.00 144 TYR A C 1
ATOM 1075 O O . TYR A 1 144 ? 0.641 -10.839 -18.639 1.00 80.00 144 TYR A O 1
ATOM 1083 N N . ARG A 1 145 ? 0.724 -8.785 -17.741 1.00 71.88 145 ARG A N 1
ATOM 1084 C CA . ARG A 1 145 ? -0.207 -8.158 -18.694 1.00 71.88 145 ARG A CA 1
ATOM 1085 C C . ARG A 1 145 ? 0.452 -7.849 -20.037 1.00 71.88 145 ARG A C 1
ATOM 1087 O O . ARG A 1 145 ? -0.222 -7.833 -21.062 1.00 71.88 145 ARG A O 1
ATOM 1094 N N . PHE A 1 146 ? 1.750 -7.571 -20.011 1.00 64.81 146 PHE A N 1
ATOM 1095 C CA . PHE A 1 146 ? 2.541 -7.234 -21.184 1.00 64.81 146 PHE A CA 1
ATOM 1096 C C . PHE A 1 146 ? 3.617 -8.301 -21.347 1.00 64.81 146 PHE A C 1
ATOM 1098 O O . PHE A 1 146 ? 4.374 -8.554 -20.408 1.00 64.81 146 PHE A O 1
ATOM 1105 N N . ASP A 1 147 ? 3.674 -8.935 -22.517 1.00 64.25 147 ASP A N 1
ATOM 1106 C CA . ASP A 1 147 ? 4.814 -9.780 -22.852 1.00 64.25 147 ASP A CA 1
ATOM 1107 C C . ASP A 1 147 ? 6.097 -8.923 -22.930 1.00 64.25 147 ASP A C 1
ATOM 1109 O O . ASP A 1 147 ? 6.041 -7.701 -23.105 1.00 64.25 147 ASP A O 1
ATOM 1113 N N . ASP A 1 148 ? 7.272 -9.536 -22.764 1.00 63.94 148 ASP A N 1
ATOM 1114 C CA . ASP A 1 148 ? 8.545 -8.798 -22.798 1.00 63.94 148 ASP A CA 1
ATOM 1115 C C . ASP A 1 148 ? 8.870 -8.220 -24.201 1.00 63.94 148 ASP A C 1
ATOM 1117 O O . ASP A 1 148 ? 9.759 -7.374 -24.333 1.00 63.94 148 ASP A O 1
ATOM 1121 N N . SER A 1 149 ? 8.126 -8.616 -25.241 1.00 66.06 149 SER A N 1
ATOM 1122 C CA . SER A 1 149 ? 8.174 -8.046 -26.596 1.00 66.06 149 SER A CA 1
ATOM 1123 C C . SER A 1 149 ? 7.216 -6.865 -26.818 1.00 66.06 149 SER A C 1
ATOM 1125 O O . SER A 1 149 ? 7.297 -6.206 -27.853 1.00 66.06 149 SER A O 1
ATOM 1127 N N . SER A 1 150 ? 6.343 -6.545 -25.861 1.00 77.38 150 SER A N 1
ATOM 1128 C CA . SER A 1 150 ? 5.370 -5.467 -25.988 1.00 77.38 150 SER A CA 1
ATOM 1129 C C . SER A 1 150 ? 6.070 -4.116 -25.918 1.00 77.38 150 SER A C 1
ATOM 1131 O O . SER A 1 150 ? 6.737 -3.792 -24.929 1.00 77.38 150 SER A O 1
ATOM 1133 N N . GLY A 1 151 ? 5.861 -3.288 -26.945 1.00 80.06 151 GLY A N 1
ATOM 1134 C CA . GLY A 1 151 ? 6.440 -1.945 -27.022 1.00 80.06 151 GLY A CA 1
ATOM 1135 C C . GLY A 1 151 ? 6.092 -1.070 -25.813 1.00 80.06 151 GLY A C 1
ATOM 1136 O O . GLY A 1 151 ? 6.935 -0.314 -25.344 1.00 80.06 151 GLY A O 1
ATOM 1137 N N . ILE A 1 152 ? 4.902 -1.234 -25.220 1.00 82.31 152 ILE A N 1
ATOM 1138 C CA . ILE A 1 152 ? 4.490 -0.483 -24.019 1.00 82.31 152 ILE A CA 1
ATOM 1139 C C . ILE A 1 152 ? 5.353 -0.865 -22.808 1.00 82.31 152 ILE A C 1
ATOM 1141 O O . ILE A 1 152 ? 5.804 0.007 -22.068 1.00 82.31 152 ILE A O 1
ATOM 1145 N N . GLY A 1 153 ? 5.617 -2.161 -22.615 1.00 80.62 153 GLY A N 1
ATOM 1146 C CA . GLY A 1 153 ? 6.434 -2.646 -21.501 1.00 80.62 153 GLY A CA 1
ATOM 1147 C C . GLY A 1 153 ? 7.900 -2.230 -21.627 1.00 80.62 153 GLY A C 1
ATOM 1148 O O . GLY A 1 153 ? 8.518 -1.832 -20.639 1.00 80.62 153 GLY A O 1
ATOM 1149 N N . GLN A 1 154 ? 8.452 -2.285 -22.842 1.00 81.88 154 GLN A N 1
ATOM 1150 C CA . GLN A 1 154 ? 9.819 -1.830 -23.119 1.00 81.88 154 GLN A CA 1
ATOM 1151 C C . GLN A 1 154 ? 9.959 -0.319 -22.919 1.00 81.88 154 GLN A C 1
ATOM 1153 O O . GLN A 1 154 ? 10.915 0.126 -22.283 1.00 81.88 154 GLN A O 1
ATOM 1158 N N . LEU A 1 155 ? 8.974 0.456 -23.382 1.00 85.50 155 LEU A N 1
ATOM 1159 C CA . LEU A 1 155 ? 8.946 1.903 -23.213 1.00 85.50 155 LEU A CA 1
ATOM 1160 C C . LEU A 1 155 ? 8.868 2.302 -21.733 1.00 85.50 155 LEU A C 1
ATOM 1162 O O . LEU A 1 155 ? 9.660 3.128 -21.288 1.00 85.50 155 LEU A O 1
ATOM 1166 N N . ALA A 1 156 ? 7.973 1.686 -20.956 1.00 83.19 156 ALA A N 1
ATOM 1167 C CA . ALA A 1 156 ? 7.844 1.963 -19.525 1.00 83.19 156 ALA A CA 1
ATOM 1168 C C . ALA A 1 156 ? 9.150 1.669 -18.762 1.00 83.19 156 ALA A C 1
ATOM 1170 O O . ALA A 1 156 ? 9.625 2.506 -17.996 1.00 83.19 156 ALA A O 1
ATOM 1171 N N . LYS A 1 157 ? 9.794 0.521 -19.028 1.00 82.94 157 LYS A N 1
ATOM 1172 C CA . LYS A 1 157 ? 11.095 0.173 -18.425 1.00 82.94 157 LYS A CA 1
ATOM 1173 C C . LYS A 1 157 ? 12.189 1.185 -18.792 1.00 82.94 157 LYS A C 1
ATOM 1175 O O . LYS A 1 157 ? 13.001 1.524 -17.934 1.00 82.94 157 LYS A O 1
ATOM 1180 N N . ALA A 1 158 ? 12.221 1.651 -20.041 1.00 85.56 158 ALA A N 1
ATOM 1181 C CA . ALA A 1 158 ? 13.199 2.634 -20.503 1.00 85.56 158 ALA A CA 1
ATOM 1182 C C . ALA A 1 158 ? 12.987 4.011 -19.848 1.00 85.56 158 ALA A C 1
ATOM 1184 O O . ALA A 1 158 ? 13.957 4.636 -19.421 1.00 85.56 158 ALA A O 1
ATOM 1185 N N . ILE A 1 159 ? 11.728 4.442 -19.681 1.00 86.19 159 ILE A N 1
ATOM 1186 C CA . ILE A 1 159 ? 11.368 5.676 -18.961 1.00 86.19 159 ILE A CA 1
ATOM 1187 C C . ILE A 1 159 ? 11.824 5.601 -17.501 1.00 86.19 159 ILE A C 1
ATOM 1189 O O . ILE A 1 159 ? 12.528 6.501 -17.048 1.00 86.19 159 ILE A O 1
ATOM 1193 N N . ASN A 1 160 ? 11.519 4.510 -16.790 1.00 83.19 160 ASN A N 1
ATOM 1194 C CA . ASN A 1 160 ? 11.899 4.363 -15.377 1.00 83.19 160 ASN A CA 1
ATOM 1195 C C . ASN A 1 160 ? 13.427 4.337 -15.177 1.00 83.19 160 ASN A C 1
ATOM 1197 O O . ASN A 1 160 ? 13.917 4.677 -14.104 1.00 83.19 160 ASN A O 1
ATOM 1201 N N . ARG A 1 161 ? 14.193 3.947 -16.206 1.00 85.19 161 ARG A N 1
ATOM 1202 C CA . ARG A 1 161 ? 15.667 3.947 -16.205 1.00 85.19 161 ARG A CA 1
ATOM 1203 C C . ARG A 1 161 ? 16.289 5.249 -16.717 1.00 85.19 161 ARG A C 1
ATOM 1205 O O . ARG A 1 161 ? 17.502 5.402 -16.618 1.00 85.19 161 ARG A O 1
ATOM 1212 N N . GLY A 1 162 ? 15.495 6.158 -17.284 1.00 85.62 162 GLY A N 1
ATOM 1213 C CA . GLY A 1 162 ? 15.996 7.366 -17.943 1.00 85.62 162 GLY A CA 1
ATOM 1214 C C . GLY A 1 162 ? 16.775 7.107 -19.242 1.00 85.62 162 GLY A C 1
ATOM 1215 O O . GLY A 1 162 ? 17.580 7.945 -19.642 1.00 85.62 162 GLY A O 1
ATOM 1216 N N . ASP A 1 163 ? 16.563 5.968 -19.912 1.00 90.12 163 ASP A N 1
ATOM 1217 C CA . ASP A 1 163 ? 17.278 5.593 -21.140 1.00 90.12 163 ASP A CA 1
ATOM 1218 C C . ASP A 1 163 ? 16.614 6.205 -22.387 1.00 90.12 163 ASP A C 1
ATOM 1220 O O . ASP A 1 163 ? 15.730 5.624 -23.024 1.00 90.12 163 ASP A O 1
ATOM 1224 N N . ALA A 1 164 ? 17.046 7.415 -22.745 1.00 89.25 164 ALA A N 1
ATOM 1225 C CA . ALA A 1 164 ? 16.500 8.161 -23.878 1.00 89.25 164 ALA A CA 1
ATOM 1226 C C . ALA A 1 164 ? 16.805 7.535 -25.255 1.00 89.25 164 ALA A C 1
ATOM 1228 O O . ALA A 1 164 ? 16.138 7.865 -26.242 1.00 89.25 164 ALA A O 1
ATOM 1229 N N . GLU A 1 165 ? 17.824 6.680 -25.370 1.00 88.81 165 GLU A N 1
ATOM 1230 C CA . GLU A 1 165 ? 18.121 5.969 -26.618 1.00 88.81 165 GLU A CA 1
ATOM 1231 C C . GLU A 1 165 ? 17.152 4.809 -26.806 1.00 88.81 165 GLU A C 1
ATOM 1233 O O . GLU A 1 165 ? 16.516 4.707 -27.857 1.00 88.81 165 GLU A O 1
ATOM 1238 N N . GLN A 1 166 ? 16.953 4.007 -25.759 1.00 85.38 166 GLN A N 1
ATOM 1239 C CA . GLN A 1 166 ? 15.998 2.908 -25.778 1.00 85.38 166 GLN A CA 1
ATOM 1240 C C . GLN A 1 166 ? 14.559 3.409 -25.962 1.00 85.38 166 GLN A C 1
ATOM 1242 O O . GLN A 1 166 ? 13.814 2.825 -26.746 1.00 85.38 166 GLN A O 1
ATOM 1247 N N . VAL A 1 167 ? 14.177 4.529 -25.333 1.00 86.81 167 VAL A N 1
ATOM 1248 C CA . VAL A 1 167 ? 12.869 5.172 -25.566 1.00 86.81 167 VAL A CA 1
ATOM 1249 C C . VAL A 1 167 ? 12.665 5.493 -27.050 1.00 86.81 167 VAL A C 1
ATOM 1251 O O . VAL A 1 167 ? 11.624 5.155 -27.613 1.00 86.81 167 VAL A O 1
ATOM 1254 N N . ARG A 1 168 ? 13.659 6.111 -27.703 1.00 88.12 168 ARG A N 1
ATOM 1255 C CA . ARG A 1 168 ? 13.583 6.459 -29.133 1.00 88.12 168 ARG A CA 1
ATOM 1256 C C . ARG A 1 168 ? 13.547 5.221 -30.023 1.00 88.12 168 ARG A C 1
ATOM 1258 O O . ARG A 1 168 ? 12.769 5.195 -30.972 1.00 88.12 168 ARG A O 1
ATOM 1265 N N . ALA A 1 169 ? 14.341 4.202 -29.704 1.00 86.38 169 ALA A N 1
ATOM 1266 C CA . ALA A 1 169 ? 14.369 2.947 -30.446 1.00 86.38 169 ALA A CA 1
ATOM 1267 C C . ALA A 1 169 ? 13.012 2.226 -30.403 1.00 86.38 169 ALA A C 1
ATOM 1269 O O . ALA A 1 169 ? 12.513 1.800 -31.441 1.00 86.38 169 ALA A O 1
ATOM 1270 N N . VAL A 1 170 ? 12.380 2.146 -29.227 1.00 84.69 170 VAL A N 1
ATOM 1271 C CA . VAL A 1 170 ? 11.058 1.519 -29.064 1.00 84.69 170 VAL A CA 1
ATOM 1272 C C . VAL A 1 170 ? 9.969 2.326 -29.779 1.00 84.69 170 VAL A C 1
ATOM 1274 O O . VAL A 1 170 ? 9.121 1.739 -30.446 1.00 84.69 170 VAL A O 1
ATOM 1277 N N . PHE A 1 171 ? 10.010 3.662 -29.705 1.00 82.81 171 PHE A N 1
ATOM 1278 C CA . PHE A 1 171 ? 9.075 4.526 -30.439 1.00 82.81 171 PHE A CA 1
ATOM 1279 C C . PHE A 1 171 ? 9.193 4.368 -31.959 1.00 82.81 171 PHE A C 1
ATOM 1281 O O . PHE A 1 171 ? 8.175 4.336 -32.644 1.00 82.81 171 PHE A O 1
ATOM 1288 N N . ALA A 1 172 ? 10.419 4.259 -32.476 1.00 82.12 172 ALA A N 1
ATOM 1289 C CA . ALA A 1 172 ? 10.675 4.075 -33.901 1.00 82.12 172 ALA A CA 1
ATOM 1290 C C . ALA A 1 172 ? 10.325 2.665 -34.401 1.00 82.12 172 ALA A C 1
ATOM 1292 O O . ALA A 1 172 ? 10.037 2.505 -35.576 1.00 82.12 172 ALA A O 1
ATOM 1293 N N . ALA A 1 173 ? 10.352 1.648 -33.535 1.00 76.75 173 ALA A N 1
ATOM 1294 C CA . ALA A 1 173 ? 9.999 0.271 -33.887 1.00 76.75 173 ALA A CA 1
ATOM 1295 C C . ALA A 1 173 ? 8.481 -0.004 -33.869 1.00 76.75 173 ALA A C 1
ATOM 1297 O O . ALA A 1 173 ? 8.037 -1.025 -34.392 1.00 76.75 173 ALA A O 1
ATOM 1298 N N . ALA A 1 174 ? 7.693 0.874 -33.241 1.00 62.78 174 ALA A N 1
ATOM 1299 C CA . ALA A 1 174 ? 6.236 0.771 -33.154 1.00 62.78 174 ALA A CA 1
ATOM 1300 C C . ALA A 1 174 ? 5.488 1.535 -34.272 1.00 62.78 174 ALA A C 1
ATOM 1302 O O . ALA A 1 174 ? 4.255 1.541 -34.263 1.00 62.78 174 ALA A O 1
ATOM 1303 N N . TYR A 1 175 ? 6.219 2.163 -35.204 1.00 46.41 175 TYR A N 1
ATOM 1304 C CA . TYR A 1 175 ? 5.716 2.879 -36.385 1.00 46.41 175 TYR A CA 1
ATOM 1305 C C . TYR A 1 175 ? 6.381 2.386 -37.671 1.00 46.41 175 TYR A C 1
ATOM 1307 O O . TYR A 1 175 ? 7.584 2.055 -37.624 1.00 46.41 175 TYR A O 1
#

InterPro domains:
  IPR027417 P-loop containing nucleoside triphosphate hydrolase [G3DSA:3.40.50.300] (1-140)
  IPR027417 P-loop containing nucleoside triphosphate hydrolase [SSF52540] (18-145)

Secondary structure (DSSP, 8-state):
-HHHHHHS---HHHHTTS-S----HHHHTTBPTTSS-BS-BTTB----SEEEESSGGG--HHHHHHHHHHS-TT-EEEE---TTSPPPSSS--HHHHHHGGGGG-EEHHHHHHHHHHHS----EE--TTS-GGGGG-------SSS-TT-HHHHHHHHHHHT-HHHHHHHHHHT-

Sequence (175 aa):
LGSALQELAVSDEERRRFPAEATTLHRLLGAQPDTQRLRYHAGNPLHLDVLVVDEASMVDLSMMAKLIAALPAHARVVFLGDRDQLASVEAGAVLGDICRCTESGYSLARAEQLGLLTGCTLQGSDDVQAPAVRDSICLLQKSYRFDDSSGIGQLAKAINRGDAEQVRAVFAAAY

Foldseek 3Di:
DPPVLVVDPDDPVVSVVDDPDDDDLCVQQCPDPPDPDGPAFLVRAHPDQEEEAEQCQQDAPVSVVRNVRRHDPNHDYHYYHDLPDDGHPDPDRPVVVLQVLCVQPAAPVLQVVVCVVPVDRGDHHPPPPRDPSNSVDDDDDDDPVDDPPRLVVQLVVCVSVVPPVSNVVSVVVVD

Radius of gyration: 19.91 Å; chains: 1; bounding box: 42×44×55 Å

pLDDT: mean 85.13, std 9.88, range [46.41, 96.62]

Organism: Enterobacter agglomerans (NCBI:txid549)